Protein AF-F0T809-F1 (afdb_monomer_lite)

Organism: Methanobacterium lacus (strain AL-21) (NCBI:txid877455)

pLDDT: mean 75.41, std 17.35, range [42.75, 95.69]

Foldseek 3Di:
DDDPVVVVVVVVCVVAVQPVFKWWAFPPPRDIDTDDVPDDPVVDDLADPVRTGIDIDRDDPPPPPPPPDDDDDDDDDPPPPVVPVVVVVVVVVVVVVVVVVVVVVVVVVVVD

Radius of gyration: 27.15 Å; chains: 1; bounding box: 62×48×62 Å

Secondary structure (DSSP, 8-state):
---HHHHHHHHHHHHTT--SS-EEEETTT--EEEPPTT--GGGS-SB-TTSPBEEEES----------S-------S-TTTTHHHHHHHHHHHHHHHHHHHHHHHHHHHHT-

Structure (mmCIF, N/CA/C/O backbone):
data_AF-F0T809-F1
#
_entry.id   AF-F0T809-F1
#
loop_
_atom_site.group_PDB
_atom_site.id
_atom_site.type_symbol
_atom_site.label_atom_id
_atom_site.label_alt_id
_atom_site.label_comp_id
_atom_site.label_asym_id
_atom_site.label_entity_id
_atom_site.label_seq_id
_atom_site.pdbx_PDB_ins_code
_atom_site.Cartn_x
_atom_site.Cartn_y
_atom_site.Cartn_z
_atom_site.occupancy
_atom_site.B_iso_or_equiv
_atom_site.auth_seq_id
_atom_site.auth_comp_id
_atom_site.auth_asym_id
_atom_site.auth_atom_id
_atom_site.pdbx_PDB_model_num
ATOM 1 N N . MET A 1 1 ? -10.774 -22.313 28.318 1.00 54.41 1 MET A N 1
ATOM 2 C CA . MET A 1 1 ? -10.255 -22.906 27.066 1.00 54.41 1 MET A CA 1
ATOM 3 C C . MET A 1 1 ? -10.609 -21.940 25.952 1.00 54.41 1 MET A C 1
ATOM 5 O O . MET A 1 1 ? -11.786 -21.648 25.818 1.00 54.41 1 MET A O 1
ATOM 9 N N . VAL A 1 2 ? -9.621 -21.383 25.249 1.00 65.19 2 VAL A N 1
ATOM 10 C CA . VAL A 1 2 ? -9.854 -20.453 24.126 1.00 65.19 2 VAL A CA 1
ATOM 11 C C . VAL A 1 2 ? -10.150 -21.274 22.869 1.00 65.19 2 VAL A C 1
ATOM 13 O O . VAL A 1 2 ? -9.503 -22.302 22.648 1.00 65.19 2 VAL A O 1
ATOM 16 N N . SER A 1 3 ? -11.144 -20.868 22.079 1.00 75.94 3 SER A N 1
ATOM 17 C CA . SER A 1 3 ? -11.569 -21.602 20.882 1.00 75.94 3 SER A CA 1
ATOM 18 C C . SER A 1 3 ? -10.635 -21.341 19.700 1.00 75.94 3 SER A C 1
ATOM 20 O O . SER A 1 3 ? -10.176 -20.223 19.476 1.00 75.94 3 SER A O 1
ATOM 22 N N . ASN A 1 4 ? -10.415 -22.357 18.863 1.00 73.56 4 ASN A N 1
ATOM 23 C CA . ASN A 1 4 ? -9.619 -22.228 17.636 1.00 73.56 4 ASN A CA 1
ATOM 24 C C . ASN A 1 4 ? -10.155 -21.153 16.670 1.00 73.56 4 ASN A C 1
ATOM 26 O O . ASN A 1 4 ? -9.397 -20.639 15.849 1.00 73.56 4 ASN A O 1
ATOM 30 N N . ASN A 1 5 ? -11.437 -20.792 16.767 1.00 75.31 5 ASN A N 1
ATOM 31 C CA . ASN A 1 5 ? -12.023 -19.720 15.960 1.00 75.31 5 ASN A CA 1
ATOM 32 C C . ASN A 1 5 ? -11.646 -18.320 16.478 1.00 75.31 5 ASN A C 1
ATOM 34 O O . ASN A 1 5 ? -11.390 -17.434 15.668 1.00 75.31 5 ASN A O 1
ATOM 38 N N . GLU A 1 6 ? -11.512 -18.145 17.795 1.00 74.06 6 GLU A N 1
ATOM 39 C CA . GLU A 1 6 ? -11.048 -16.892 18.416 1.00 74.06 6 GLU A CA 1
ATOM 40 C C . GLU A 1 6 ? -9.560 -16.669 18.117 1.00 74.06 6 GLU A C 1
ATOM 42 O O . GLU A 1 6 ? -9.137 -15.569 17.769 1.00 74.06 6 GLU A O 1
ATOM 47 N N . ILE A 1 7 ? -8.767 -17.745 18.136 1.00 77.44 7 ILE A N 1
ATOM 48 C CA . ILE A 1 7 ? -7.343 -17.698 17.780 1.00 77.44 7 ILE A CA 1
ATOM 49 C C . ILE A 1 7 ? -7.165 -17.279 16.314 1.00 77.44 7 ILE A C 1
ATOM 51 O O . ILE A 1 7 ? -6.294 -16.468 16.009 1.00 77.44 7 ILE A O 1
ATOM 55 N N . LYS A 1 8 ? -8.004 -17.774 15.394 1.00 73.88 8 LYS A N 1
ATOM 56 C CA . LYS A 1 8 ? -7.956 -17.364 13.979 1.00 73.88 8 LYS A CA 1
ATOM 57 C C . LYS A 1 8 ? -8.242 -15.876 13.790 1.00 73.88 8 LY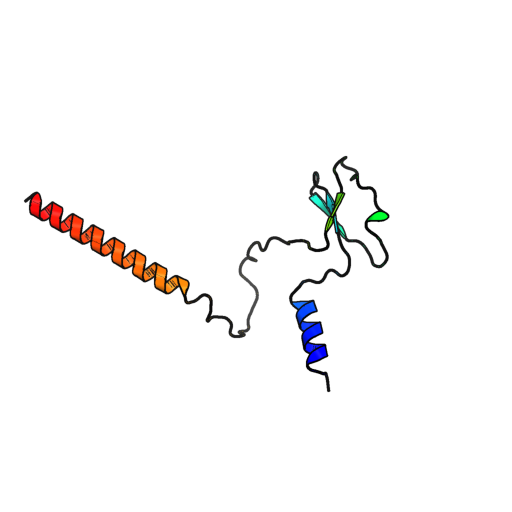S A C 1
ATOM 59 O O . LYS A 1 8 ? -7.565 -15.253 12.978 1.00 73.88 8 LYS A O 1
ATOM 64 N N . GLN A 1 9 ? -9.193 -15.326 14.541 1.00 68.06 9 GLN A N 1
ATOM 65 C CA . GLN A 1 9 ? -9.526 -13.902 14.491 1.00 68.06 9 GLN A CA 1
ATOM 66 C C . GLN A 1 9 ? -8.374 -13.037 15.021 1.00 68.06 9 GLN A C 1
ATOM 68 O O . GLN A 1 9 ? -7.920 -12.134 14.322 1.00 68.06 9 GLN A O 1
ATOM 73 N N . ILE A 1 10 ? -7.793 -13.392 16.170 1.00 68.31 10 ILE A N 1
ATOM 74 C CA . ILE A 1 10 ? -6.628 -12.689 16.740 1.00 68.31 10 ILE A CA 1
ATOM 75 C C . ILE A 1 10 ? -5.416 -12.746 15.788 1.00 68.31 10 ILE A C 1
ATOM 77 O O . ILE A 1 10 ? -4.643 -11.796 15.672 1.00 68.31 10 ILE A O 1
ATOM 81 N N . LEU A 1 11 ? -5.237 -13.861 15.073 1.00 68.12 11 LEU A N 1
ATOM 82 C CA . LEU A 1 11 ? -4.149 -14.025 14.107 1.00 68.12 11 LEU A CA 1
ATOM 83 C C . LEU A 1 11 ? -4.387 -13.287 12.782 1.00 68.12 11 LEU A C 1
ATOM 85 O O . LEU A 1 11 ? -3.406 -12.935 12.129 1.00 68.12 11 LEU A O 1
ATOM 89 N N . SER A 1 12 ? -5.634 -13.050 12.360 1.00 63.59 12 SER A N 1
ATOM 90 C CA . SER A 1 12 ? -5.910 -12.123 11.249 1.00 63.59 12 SER A CA 1
ATOM 91 C C . SER A 1 12 ? -5.650 -10.672 11.651 1.00 63.59 12 SER A C 1
ATOM 93 O O . SER A 1 12 ? -5.098 -9.925 10.850 1.00 63.59 12 SER A O 1
ATOM 95 N N . GLU A 1 13 ? -5.944 -10.316 12.905 1.00 58.47 13 GLU A N 1
ATOM 96 C CA . GLU A 1 13 ? -5.721 -8.974 13.457 1.00 58.47 13 GLU A CA 1
ATOM 97 C C . GLU A 1 13 ? -4.246 -8.619 13.670 1.00 58.47 13 GLU A C 1
ATOM 99 O O . GLU A 1 13 ? -3.907 -7.445 13.655 1.00 58.47 13 GLU A O 1
ATOM 104 N N . ARG A 1 14 ? -3.357 -9.604 13.870 1.00 60.09 14 ARG A N 1
ATOM 105 C CA . ARG A 1 14 ? -1.902 -9.362 13.977 1.00 60.09 14 ARG A CA 1
ATOM 106 C C . ARG A 1 14 ? -1.161 -9.389 12.644 1.00 60.09 14 ARG A C 1
ATOM 108 O O . ARG A 1 14 ? -0.048 -8.885 12.566 1.00 60.09 14 ARG A O 1
ATOM 115 N N . ARG A 1 15 ? -1.712 -10.059 11.627 1.00 61.75 15 ARG A N 1
ATOM 116 C CA . ARG A 1 15 ? -1.042 -10.241 10.324 1.00 61.75 15 ARG A CA 1
ATOM 117 C C . ARG A 1 15 ? -1.294 -9.078 9.371 1.00 61.75 15 ARG A C 1
ATOM 119 O O . ARG A 1 15 ? -0.540 -8.874 8.432 1.00 61.75 15 ARG A O 1
ATOM 126 N N . GLN A 1 16 ? -2.367 -8.350 9.614 1.00 57.94 16 GLN A N 1
ATOM 127 C CA . GLN A 1 16 ? -2.603 -7.031 9.064 1.00 57.94 16 GLN A CA 1
ATOM 128 C C . GLN A 1 16 ? -2.352 -6.107 10.245 1.00 57.94 16 GLN A C 1
ATOM 130 O O . GLN A 1 16 ? -2.964 -6.328 11.278 1.00 57.94 16 GLN A O 1
ATOM 135 N N . GLY A 1 17 ? -1.452 -5.134 10.171 1.00 51.38 17 GLY A N 1
ATOM 136 C CA . GLY A 1 17 ? -1.451 -4.054 11.157 1.00 51.38 17 GLY A CA 1
ATOM 137 C C . GLY A 1 17 ? -2.788 -3.326 11.044 1.00 51.38 17 GLY A C 1
ATOM 138 O O . GLY A 1 17 ? -2.911 -2.401 10.249 1.00 51.38 17 GLY A O 1
ATOM 139 N N . ILE A 1 18 ? -3.823 -3.825 11.729 1.00 50.25 18 ILE A N 1
ATOM 140 C CA . ILE A 1 18 ? -5.181 -3.299 11.642 1.00 50.25 18 ILE A CA 1
ATOM 141 C C . ILE A 1 18 ? -5.193 -1.999 12.430 1.00 50.25 18 ILE A C 1
ATOM 143 O O . ILE A 1 18 ? -5.513 -1.969 13.619 1.00 50.25 18 ILE A O 1
ATOM 147 N N . PHE A 1 19 ? -4.866 -0.916 11.741 1.00 55.28 19 PHE A N 1
ATOM 148 C CA . PHE A 1 19 ? -5.360 0.389 12.119 1.00 55.28 19 PHE A CA 1
ATOM 149 C C . PHE A 1 19 ? -6.877 0.335 11.992 1.00 55.28 19 PHE A C 1
ATOM 151 O O . PHE A 1 19 ? -7.440 0.187 10.906 1.00 55.28 19 PHE A O 1
ATOM 158 N N . ARG A 1 20 ? -7.551 0.317 13.146 1.00 61.06 20 ARG A N 1
ATOM 159 C CA . ARG A 1 20 ? -9.018 0.294 13.195 1.00 61.06 20 ARG A CA 1
ATOM 160 C C . ARG A 1 20 ? -9.619 1.593 12.664 1.00 61.06 20 ARG A C 1
ATOM 162 O O . ARG A 1 20 ? -10.771 1.588 12.235 1.00 61.06 20 ARG A O 1
ATOM 169 N N . ASN A 1 21 ? -8.809 2.645 12.614 1.00 70.81 21 ASN A N 1
ATOM 170 C CA . ASN A 1 21 ? -9.179 3.954 12.124 1.00 70.81 21 ASN A CA 1
ATOM 171 C C . ASN A 1 21 ? -8.395 4.237 10.841 1.00 70.81 21 ASN A C 1
ATOM 173 O O . ASN A 1 21 ? -7.241 3.839 10.710 1.00 70.81 21 ASN A O 1
ATOM 177 N N . GLY A 1 22 ? -9.056 4.835 9.851 1.00 83.00 22 GLY A N 1
ATOM 178 C CA . GLY A 1 22 ? -8.391 5.165 8.592 1.00 83.00 22 GLY A CA 1
ATOM 179 C C . GLY A 1 22 ? -7.563 6.443 8.695 1.00 83.00 22 GLY A C 1
ATOM 180 O O . GLY A 1 22 ? -7.510 7.092 9.735 1.00 83.00 22 GLY A O 1
ATOM 181 N N . TYR A 1 23 ? -6.949 6.816 7.584 1.00 89.31 23 TYR A N 1
ATOM 182 C CA . TYR A 1 23 ? -6.025 7.934 7.474 1.00 89.31 23 TYR A CA 1
ATOM 183 C C . TYR A 1 23 ? -6.448 8.882 6.376 1.00 89.31 23 TYR A C 1
ATOM 185 O O . TYR A 1 23 ? -7.028 8.449 5.382 1.00 89.31 23 TYR A O 1
ATOM 193 N N . LEU A 1 24 ? -6.080 10.147 6.526 1.00 90.94 24 LEU A N 1
ATOM 194 C CA . LEU A 1 24 ? -6.120 11.148 5.472 1.00 90.94 24 LEU A CA 1
ATOM 195 C C . LEU A 1 24 ? -4.684 11.461 5.062 1.00 90.94 24 LEU A C 1
ATOM 197 O O . LEU A 1 24 ? -3.859 11.816 5.903 1.00 90.94 24 LEU A O 1
ATOM 201 N N . VAL A 1 25 ? -4.381 11.299 3.779 1.00 91.94 25 VAL A N 1
ATOM 202 C CA . VAL A 1 25 ? -3.045 11.511 3.220 1.00 91.94 25 VAL A CA 1
ATOM 203 C C . VAL A 1 25 ? -3.117 12.628 2.196 1.00 91.94 25 VAL A C 1
ATOM 205 O O . VAL A 1 25 ? -3.941 12.575 1.284 1.00 91.94 25 VAL A O 1
ATOM 208 N N . CYS A 1 26 ? -2.264 13.639 2.339 1.00 93.75 26 CYS A N 1
ATOM 209 C CA . CYS A 1 26 ? -2.170 14.712 1.358 1.00 93.75 26 CYS A CA 1
ATOM 210 C C . CYS A 1 26 ? -1.314 14.284 0.164 1.00 93.75 26 CYS A C 1
ATOM 212 O O . CYS A 1 26 ? -0.183 13.835 0.340 1.00 93.75 26 CYS A O 1
ATOM 214 N N . ASP A 1 27 ? -1.812 14.497 -1.050 1.00 92.19 27 ASP A N 1
ATOM 215 C CA . ASP A 1 27 ? -1.076 14.230 -2.292 1.00 92.19 27 ASP A CA 1
ATOM 216 C C . ASP A 1 27 ? 0.157 15.131 -2.503 1.00 92.19 27 ASP A C 1
ATOM 218 O O . ASP A 1 27 ? 1.089 14.767 -3.221 1.00 92.19 27 ASP A O 1
ATOM 222 N N . THR A 1 28 ? 0.172 16.299 -1.863 1.00 92.88 28 THR A N 1
ATOM 223 C CA . THR A 1 28 ? 1.134 17.372 -2.127 1.00 92.88 28 THR A CA 1
ATOM 224 C C . THR A 1 28 ? 2.225 17.419 -1.063 1.00 92.88 28 THR A C 1
ATOM 226 O O . THR A 1 28 ? 3.409 17.337 -1.387 1.00 92.88 28 THR A O 1
ATOM 229 N N . CYS A 1 29 ? 1.852 17.534 0.217 1.00 93.56 29 CYS A N 1
ATOM 230 C CA . CYS A 1 29 ? 2.818 17.588 1.321 1.00 93.56 29 CYS A CA 1
ATOM 231 C C . CYS A 1 29 ? 3.139 16.212 1.916 1.00 93.56 29 CYS A C 1
ATOM 233 O O . CYS A 1 29 ? 4.020 16.123 2.767 1.00 93.56 29 CYS A O 1
ATOM 235 N N . GLN A 1 30 ? 2.421 15.160 1.494 1.00 87.88 30 GLN A N 1
ATOM 236 C CA . GLN A 1 30 ? 2.536 13.798 2.033 1.00 87.88 30 GLN A CA 1
ATOM 237 C C . GLN A 1 30 ? 2.271 13.717 3.546 1.00 87.88 30 GLN A C 1
ATOM 239 O O . GLN A 1 30 ? 2.624 12.741 4.202 1.00 87.88 30 GLN A O 1
ATOM 244 N N . GLY A 1 31 ? 1.621 14.740 4.109 1.00 87.88 31 GLY A N 1
ATOM 245 C CA . GLY A 1 31 ? 1.160 14.743 5.488 1.00 87.88 31 GLY A CA 1
ATOM 246 C C . GLY A 1 31 ? 0.107 13.660 5.698 1.00 87.88 31 GLY A C 1
ATOM 247 O O . GLY A 1 31 ? -0.814 13.522 4.892 1.00 87.88 31 GLY A O 1
ATOM 248 N N . VAL A 1 32 ? 0.257 12.905 6.784 1.00 89.25 32 VAL A N 1
ATOM 249 C CA . VAL A 1 32 ? -0.643 11.818 7.172 1.00 89.25 32 VAL A CA 1
ATOM 250 C C . VAL A 1 32 ? -1.338 12.205 8.469 1.00 89.25 32 VAL A C 1
ATOM 252 O O . VAL A 1 32 ? -0.681 12.501 9.467 1.00 89.25 32 VAL A O 1
ATOM 255 N N . TYR A 1 33 ? -2.664 12.179 8.458 1.00 88.19 33 TYR A N 1
ATOM 256 C CA . TYR A 1 33 ? -3.491 12.346 9.644 1.00 88.19 33 TYR A CA 1
ATOM 257 C C . TYR A 1 33 ? -4.211 11.034 9.953 1.00 88.19 33 TYR A C 1
ATOM 259 O O . TYR A 1 33 ? -4.919 10.498 9.103 1.00 88.19 33 TYR A O 1
ATOM 267 N N . GLU A 1 34 ? -4.024 10.509 11.161 1.00 88.62 34 GLU A N 1
ATOM 268 C CA . GLU A 1 34 ? -4.737 9.329 11.654 1.00 88.62 34 GLU A CA 1
ATOM 269 C C . GLU A 1 34 ? -6.059 9.752 12.295 1.00 88.62 34 GLU A C 1
ATOM 271 O O . GLU A 1 34 ? -6.070 10.578 13.210 1.00 88.62 34 GLU A O 1
ATOM 276 N N . LEU A 1 35 ? -7.167 9.175 11.824 1.00 87.50 35 LEU A N 1
ATOM 277 C CA . LEU A 1 35 ? -8.480 9.416 12.412 1.00 87.50 35 LEU A CA 1
ATOM 278 C C . LEU A 1 35 ? -8.544 8.795 13.810 1.00 87.50 35 LEU A C 1
ATOM 280 O O . LEU A 1 35 ? -8.098 7.668 14.039 1.00 87.50 35 LEU A O 1
ATOM 284 N N . LYS A 1 36 ? -9.139 9.506 14.759 1.00 87.06 36 LYS A N 1
ATOM 285 C CA . LYS A 1 36 ? -9.400 8.980 16.101 1.00 87.06 36 LYS A CA 1
ATOM 286 C C . LYS A 1 36 ? -10.710 8.200 16.137 1.00 87.06 36 LYS A C 1
ATOM 288 O O . LYS A 1 36 ? -11.540 8.269 15.231 1.00 87.06 36 LYS A O 1
ATOM 293 N N . ASP A 1 37 ? -10.913 7.470 17.230 1.00 81.81 37 ASP A N 1
ATOM 294 C CA . ASP A 1 37 ? -12.142 6.714 17.454 1.00 81.81 37 ASP A CA 1
ATOM 295 C C . ASP A 1 37 ? -13.365 7.641 17.402 1.00 81.81 37 ASP A C 1
ATOM 297 O O . ASP A 1 37 ? -13.528 8.538 18.230 1.00 81.81 37 ASP A O 1
ATOM 301 N N . GLY A 1 38 ? -14.244 7.393 16.431 1.00 82.00 38 GLY A N 1
ATOM 302 C CA . GLY A 1 38 ? -15.471 8.162 16.230 1.00 82.00 38 GLY A CA 1
ATOM 303 C C . GLY A 1 38 ? -15.354 9.336 15.256 1.00 82.00 38 GLY A C 1
ATOM 304 O O . GLY A 1 38 ? -16.387 9.915 14.928 1.00 82.00 38 GLY A O 1
ATOM 305 N N . GLU A 1 39 ? -14.159 9.648 14.751 1.00 83.31 39 GLU A N 1
ATOM 306 C CA . GLU A 1 39 ? -13.962 10.628 13.678 1.00 83.31 39 GLU A CA 1
ATOM 307 C C . GLU A 1 39 ? -14.222 9.976 12.313 1.00 83.31 39 GLU A C 1
ATOM 309 O O . GLU A 1 39 ? -13.727 8.878 12.024 1.00 83.31 39 GLU A O 1
ATOM 314 N N . LYS A 1 40 ? -15.017 10.629 11.457 1.00 85.69 40 LYS A N 1
ATOM 315 C CA . LYS A 1 40 ? -15.262 10.156 10.089 1.00 85.69 40 LYS A CA 1
ATOM 316 C C . LYS A 1 40 ? -14.411 10.950 9.105 1.00 85.69 40 LYS A C 1
ATOM 318 O O . LYS A 1 40 ? -14.236 12.145 9.309 1.00 85.69 40 LYS A O 1
ATOM 323 N N . PRO A 1 41 ? -13.939 10.334 8.006 1.00 86.12 41 PRO A N 1
ATOM 324 C CA . PRO A 1 41 ? -13.218 11.071 6.968 1.00 86.12 41 PRO A CA 1
ATOM 325 C C . PRO A 1 41 ? -14.051 12.222 6.386 1.00 86.12 41 PRO A C 1
ATOM 327 O O . PRO A 1 41 ? -13.496 13.264 6.071 1.00 86.12 41 PRO A O 1
ATOM 330 N N . ASP A 1 42 ? -15.375 12.058 6.332 1.00 87.12 42 ASP A N 1
ATOM 331 C CA . ASP A 1 42 ? -16.316 13.064 5.825 1.00 87.12 42 ASP A CA 1
ATOM 332 C C . ASP A 1 42 ? -16.404 14.328 6.705 1.00 87.12 42 ASP A C 1
ATOM 334 O O . ASP A 1 42 ? -16.923 15.347 6.257 1.00 87.12 42 ASP A O 1
ATOM 338 N N . ASP A 1 43 ? -15.927 14.275 7.957 1.00 87.75 43 ASP A N 1
ATOM 339 C CA . ASP A 1 43 ? -15.912 15.433 8.863 1.00 87.75 43 ASP A CA 1
ATOM 340 C C . ASP A 1 43 ? -14.725 16.381 8.579 1.00 87.75 43 ASP A C 1
ATOM 342 O O . ASP A 1 43 ? -14.645 17.468 9.157 1.00 87.75 43 ASP A O 1
ATOM 346 N N . PHE A 1 44 ? -13.802 15.990 7.694 1.00 88.06 44 PHE A N 1
ATOM 347 C CA . PHE A 1 44 ? -12.603 16.752 7.346 1.00 88.06 44 PHE A CA 1
ATOM 348 C C . PHE A 1 44 ? -12.732 17.400 5.965 1.00 88.06 44 PHE A C 1
ATOM 350 O O . PHE A 1 44 ? -13.427 16.909 5.079 1.00 88.06 44 PHE A O 1
ATOM 357 N N . SER A 1 45 ? -12.029 18.519 5.777 1.00 88.62 45 SER A N 1
ATOM 358 C CA . SER A 1 45 ? -11.885 19.136 4.458 1.00 88.62 45 SER A CA 1
ATOM 359 C C . SER A 1 45 ? -11.112 18.204 3.524 1.00 88.62 45 SER A C 1
ATOM 361 O O . SER A 1 45 ? -10.105 17.620 3.918 1.00 88.62 45 SER A O 1
ATOM 363 N N . GLU A 1 46 ? -11.535 18.130 2.265 1.00 90.00 46 GLU A N 1
ATOM 364 C CA . GLU A 1 46 ? -10.777 17.474 1.193 1.00 90.00 46 GLU A CA 1
ATOM 365 C C . GLU A 1 46 ? -9.516 18.263 0.794 1.00 90.00 46 GLU A C 1
ATOM 367 O O . GLU A 1 46 ? -8.710 17.785 0.000 1.00 90.00 46 GLU A O 1
ATOM 372 N N . GLU A 1 47 ? -9.337 19.474 1.324 1.00 93.88 47 GLU A N 1
ATOM 373 C CA . GLU A 1 47 ? -8.189 20.344 1.077 1.00 93.88 47 GLU A CA 1
ATOM 374 C C . GLU A 1 47 ? -7.301 20.434 2.328 1.00 93.88 47 GLU A C 1
ATOM 376 O O . GLU A 1 47 ? -7.761 20.764 3.424 1.00 93.88 47 GLU A O 1
ATOM 381 N N . CYS A 1 48 ? -6.015 20.133 2.158 1.00 93.69 48 CYS A N 1
ATOM 382 C CA . CYS A 1 48 ? -4.969 20.288 3.160 1.00 93.69 48 CYS A CA 1
ATOM 383 C C . CYS A 1 48 ? -4.602 21.770 3.328 1.00 93.69 48 CYS A C 1
ATOM 385 O O . CYS A 1 48 ? -4.693 22.549 2.385 1.00 93.69 48 CYS A O 1
ATOM 387 N N . GLU A 1 49 ? -4.067 22.159 4.487 1.00 91.94 49 GLU A N 1
ATOM 388 C CA . GLU A 1 49 ? -3.604 23.534 4.750 1.00 91.94 49 GLU A CA 1
ATOM 389 C C . GLU A 1 49 ? -2.509 24.015 3.777 1.00 91.94 49 GLU A C 1
ATOM 391 O O . GLU A 1 49 ? -2.296 25.215 3.619 1.00 91.94 49 GLU A O 1
ATOM 396 N N . CYS A 1 50 ? -1.825 23.091 3.093 1.00 92.81 50 CYS A N 1
ATOM 397 C CA . CYS A 1 50 ? -0.868 23.418 2.037 1.00 92.81 50 CYS A CA 1
ATOM 398 C C . CYS A 1 50 ? -1.511 23.689 0.660 1.00 92.81 50 CYS A C 1
ATOM 400 O O . CYS A 1 50 ? -0.778 23.976 -0.285 1.00 92.81 50 CYS A O 1
ATOM 402 N N . GLY A 1 51 ? -2.837 23.556 0.525 1.00 93.44 51 GLY A N 1
ATOM 403 C CA . GLY A 1 51 ? -3.582 23.643 -0.740 1.00 93.44 51 GLY A CA 1
ATOM 404 C C . GLY A 1 51 ? -3.594 22.353 -1.574 1.00 93.44 51 GLY A C 1
ATOM 405 O O . GLY A 1 51 ? -3.920 22.394 -2.756 1.00 93.44 51 GLY A O 1
ATOM 406 N N . GLY A 1 52 ? -3.179 21.220 -0.994 1.00 93.44 52 GLY A N 1
ATOM 407 C CA . GLY A 1 52 ? -3.212 19.896 -1.639 1.00 93.44 52 GLY A CA 1
ATOM 408 C C . GLY A 1 52 ? -4.492 19.119 -1.325 1.00 93.44 52 GLY A C 1
ATOM 409 O O . GLY A 1 52 ? -5.220 19.491 -0.408 1.00 93.44 52 GLY A O 1
ATOM 410 N N . HIS A 1 53 ? -4.758 18.015 -2.022 1.00 95.62 53 HIS A N 1
ATOM 411 C CA . HIS A 1 53 ? -5.950 17.194 -1.783 1.00 95.62 53 HIS A CA 1
ATOM 412 C C . HIS A 1 53 ? -5.686 16.101 -0.735 1.00 95.62 53 HIS A C 1
ATOM 414 O O . HIS A 1 53 ? -4.671 15.402 -0.791 1.00 95.62 53 HIS A O 1
ATOM 420 N N . LEU A 1 54 ? -6.598 15.949 0.227 1.00 93.69 54 LEU A N 1
ATOM 421 C CA . LEU A 1 54 ? -6.574 14.910 1.256 1.00 93.69 54 LEU A CA 1
ATOM 422 C C . LEU A 1 54 ? -7.381 13.694 0.801 1.00 93.69 54 LEU A C 1
ATOM 424 O O . LEU A 1 54 ? -8.587 13.769 0.591 1.00 93.69 54 LEU A O 1
ATOM 428 N N . SER A 1 55 ? -6.711 12.549 0.692 1.00 91.50 55 SER A N 1
ATOM 429 C CA . SER A 1 55 ? -7.312 11.274 0.300 1.00 91.50 55 SER A CA 1
ATOM 430 C C . SER A 1 55 ? -7.415 10.315 1.481 1.00 91.50 55 SER A C 1
ATOM 432 O O . SER A 1 55 ? -6.448 10.107 2.213 1.00 91.50 55 SER A O 1
ATOM 434 N N . TYR A 1 56 ? -8.578 9.683 1.640 1.00 91.19 56 TYR A N 1
ATOM 435 C CA . TYR A 1 56 ? -8.795 8.675 2.674 1.00 91.19 56 TYR A CA 1
ATOM 436 C C . TYR A 1 56 ? -8.225 7.303 2.288 1.00 91.19 56 TYR A C 1
ATOM 438 O O . TYR A 1 56 ? -8.535 6.771 1.221 1.00 91.19 56 TYR A O 1
ATOM 446 N N . THR A 1 57 ? -7.471 6.676 3.193 1.00 85.62 57 THR A N 1
ATOM 447 C CA . THR A 1 57 ? -7.019 5.282 3.067 1.00 85.62 57 THR A CA 1
ATOM 448 C C . THR A 1 57 ? -7.182 4.514 4.377 1.00 85.62 57 THR A C 1
ATOM 450 O O . THR A 1 57 ? -6.994 5.052 5.461 1.00 85.62 57 THR A O 1
ATOM 453 N N . ARG A 1 58 ? -7.518 3.222 4.303 1.00 79.94 58 ARG A N 1
ATOM 454 C CA . ARG A 1 58 ? -7.531 2.316 5.475 1.00 79.94 58 ARG A CA 1
ATOM 455 C C . ARG A 1 58 ? -6.222 1.569 5.674 1.00 79.94 58 ARG A C 1
ATOM 457 O O . ARG A 1 58 ? -6.069 0.840 6.648 1.00 79.94 58 ARG A O 1
ATOM 464 N N . THR A 1 59 ? -5.305 1.698 4.729 1.00 71.94 59 THR A N 1
ATOM 465 C CA . THR A 1 59 ? -4.049 0.965 4.729 1.00 71.94 59 THR A CA 1
ATOM 466 C C . THR A 1 59 ? -2.965 1.959 4.377 1.00 71.94 59 THR A C 1
ATOM 468 O O . THR A 1 59 ? -2.924 2.470 3.259 1.00 71.94 59 THR A O 1
ATOM 471 N N . LEU A 1 60 ? -2.106 2.257 5.347 1.00 65.94 60 LEU A N 1
ATOM 472 C CA . LEU A 1 60 ? -0.795 2.781 5.020 1.00 65.94 60 LEU A CA 1
ATOM 473 C C . LEU A 1 60 ? 0.008 1.574 4.565 1.00 65.94 60 LEU A C 1
ATOM 475 O O . LEU A 1 60 ? 0.346 0.703 5.369 1.00 65.94 60 LEU A O 1
ATOM 479 N N . GLU A 1 61 ? 0.261 1.492 3.264 1.00 60.59 61 GLU A N 1
ATOM 480 C CA . GLU A 1 61 ? 1.384 0.708 2.774 1.00 60.59 61 GLU A CA 1
ATOM 481 C C . GLU A 1 61 ? 2.634 1.426 3.285 1.00 60.59 61 GLU A C 1
ATOM 483 O O . GLU A 1 61 ? 3.224 2.258 2.602 1.00 60.59 61 GLU A O 1
ATOM 488 N N . LEU A 1 62 ? 2.981 1.174 4.553 1.00 55.50 62 LEU A N 1
ATOM 489 C CA . LEU A 1 62 ? 4.332 1.395 5.033 1.00 55.50 62 LEU A CA 1
ATOM 490 C C . LEU A 1 62 ? 5.179 0.584 4.069 1.00 55.50 62 LEU A C 1
ATOM 492 O O . LEU A 1 62 ? 5.086 -0.645 4.069 1.00 55.50 62 LEU A O 1
ATOM 496 N N . GLY A 1 63 ? 5.890 1.271 3.174 1.00 47.16 63 GLY A N 1
ATOM 497 C CA . GLY A 1 63 ? 6.857 0.613 2.321 1.00 47.16 63 GLY A CA 1
ATOM 498 C C . GLY A 1 63 ? 7.691 -0.274 3.230 1.00 47.16 63 GLY A C 1
ATOM 499 O O . GLY A 1 63 ? 8.251 0.208 4.214 1.00 47.16 63 GLY A O 1
ATOM 500 N N . GLU A 1 64 ? 7.691 -1.576 2.958 1.00 52.50 64 GLU A N 1
ATOM 501 C CA . GLU A 1 64 ? 8.700 -2.481 3.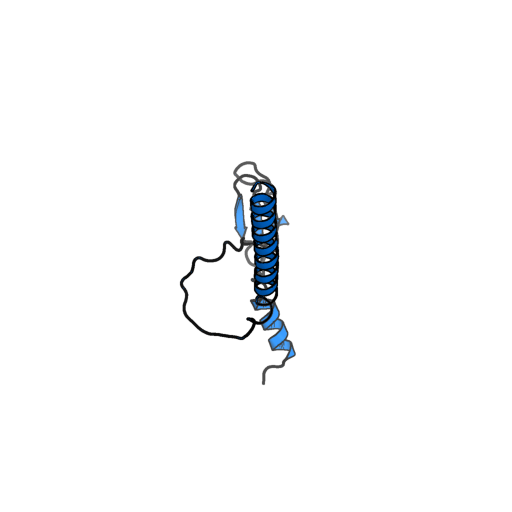488 1.00 52.50 64 GLU A CA 1
ATOM 502 C C . GLU A 1 64 ? 10.032 -2.037 2.863 1.00 52.50 64 GLU A C 1
ATOM 504 O O . GLU A 1 64 ? 10.543 -2.658 1.935 1.00 52.50 64 GLU A O 1
ATOM 509 N N . GLU A 1 65 ? 10.573 -0.900 3.306 1.00 47.50 65 GLU A N 1
ATOM 510 C CA . GLU A 1 65 ? 12.014 -0.744 3.330 1.00 47.50 65 GLU A CA 1
ATOM 511 C C . GLU A 1 65 ? 12.474 -1.802 4.323 1.00 47.50 65 GLU A C 1
ATOM 513 O O . GLU A 1 65 ? 12.137 -1.732 5.507 1.00 47.50 65 GLU A O 1
ATOM 518 N N . ASP A 1 66 ? 13.095 -2.853 3.775 1.00 46.72 66 ASP A N 1
ATOM 519 C CA . ASP A 1 66 ? 13.733 -3.936 4.515 1.00 46.72 66 ASP A CA 1
ATOM 520 C C . ASP A 1 66 ? 14.361 -3.339 5.785 1.00 46.72 66 ASP A C 1
ATOM 522 O O . ASP A 1 66 ? 15.307 -2.560 5.659 1.00 46.72 66 ASP A O 1
ATOM 526 N N . PRO A 1 67 ? 13.826 -3.626 6.990 1.00 46.56 67 PRO A N 1
ATOM 527 C CA . PRO A 1 67 ? 14.372 -3.058 8.206 1.00 46.56 67 PRO A CA 1
ATOM 528 C C . PRO A 1 67 ? 15.813 -3.522 8.315 1.00 46.56 67 PRO A C 1
ATOM 530 O O . PRO A 1 67 ? 16.071 -4.730 8.369 1.00 46.56 67 PRO A O 1
ATOM 533 N N . ASP A 1 68 ? 16.718 -2.548 8.298 1.00 51.78 68 ASP A N 1
ATOM 534 C CA . ASP A 1 68 ? 18.141 -2.744 8.489 1.00 51.78 68 ASP A CA 1
ATOM 535 C C . ASP A 1 68 ? 18.372 -3.739 9.633 1.00 51.78 68 ASP A C 1
ATOM 537 O O . ASP A 1 68 ? 17.746 -3.669 10.697 1.00 51.78 68 ASP A O 1
ATOM 541 N N . GLU A 1 69 ? 19.233 -4.715 9.353 1.00 51.50 69 GLU A N 1
ATOM 542 C CA . GLU A 1 69 ? 19.651 -5.768 10.267 1.00 51.50 69 GLU A CA 1
ATOM 543 C C . GLU A 1 69 ? 19.989 -5.174 11.641 1.00 51.50 69 GLU A C 1
ATOM 545 O O . GLU A 1 69 ? 20.893 -4.354 11.727 1.00 51.50 69 GLU A O 1
ATOM 550 N N . ASP A 1 70 ? 19.234 -5.552 12.684 1.00 46.19 70 ASP A N 1
ATOM 551 C CA . ASP A 1 70 ? 19.725 -5.881 14.036 1.00 46.19 70 ASP A CA 1
ATOM 552 C C . ASP A 1 70 ? 18.563 -5.992 15.059 1.00 46.19 70 ASP A C 1
ATOM 554 O O . ASP A 1 70 ? 18.328 -5.091 15.864 1.00 46.19 70 ASP A O 1
ATOM 558 N N . PHE A 1 71 ? 17.834 -7.123 15.103 1.00 43.72 71 PHE A N 1
ATOM 559 C CA . PHE A 1 71 ? 17.032 -7.479 16.296 1.00 43.72 71 PHE A CA 1
ATOM 560 C C . PHE A 1 71 ? 16.803 -8.998 16.497 1.00 43.72 71 PHE A C 1
ATOM 562 O O . PHE A 1 71 ? 15.879 -9.604 15.962 1.00 43.72 71 PHE A O 1
ATOM 569 N N . PHE A 1 72 ? 17.701 -9.585 17.293 1.00 43.97 72 PHE A N 1
ATOM 570 C CA . PHE A 1 72 ? 17.632 -10.762 18.185 1.00 43.97 72 PHE A CA 1
ATOM 571 C C . PHE A 1 72 ? 16.457 -11.789 18.104 1.00 43.97 72 PHE A C 1
ATOM 573 O O . PHE A 1 72 ? 15.353 -11.559 18.591 1.00 43.97 72 PHE A O 1
ATOM 580 N N . ASP A 1 73 ? 16.804 -12.981 17.587 1.00 49.72 73 ASP A N 1
ATOM 581 C CA . ASP A 1 73 ? 16.382 -14.379 17.860 1.00 49.72 73 ASP A CA 1
ATOM 582 C C . ASP A 1 73 ? 14.937 -14.771 18.266 1.00 49.72 73 ASP A C 1
ATOM 584 O O . ASP A 1 73 ? 14.548 -14.706 19.430 1.00 49.72 73 ASP A O 1
ATOM 588 N N . SER A 1 74 ? 14.237 -15.498 17.373 1.00 48.56 74 SER A N 1
ATOM 589 C CA . SER A 1 74 ? 14.128 -16.980 17.450 1.00 48.56 74 SER A CA 1
ATOM 590 C C . SER A 1 74 ? 13.271 -17.613 16.328 1.00 48.56 74 SER A C 1
ATOM 592 O O . SER A 1 74 ? 12.353 -16.984 15.800 1.00 48.56 74 SER A O 1
ATOM 594 N N . PRO A 1 75 ? 13.533 -18.883 15.945 1.00 55.59 75 PRO A N 1
ATOM 595 C CA . PRO A 1 75 ? 13.209 -19.423 14.626 1.00 55.59 75 PRO A CA 1
ATOM 596 C C . PRO A 1 75 ? 11.873 -20.175 14.587 1.00 55.59 75 PRO A C 1
ATOM 598 O O . PRO A 1 75 ? 11.729 -21.238 15.189 1.00 55.59 75 PRO A O 1
ATOM 601 N N . THR A 1 76 ? 10.923 -19.709 13.769 1.00 45.72 76 THR A N 1
ATOM 602 C CA . THR A 1 76 ? 9.766 -20.524 13.355 1.00 45.72 76 THR A CA 1
ATOM 603 C C . THR A 1 76 ? 9.717 -20.693 11.833 1.00 45.72 76 THR A C 1
ATOM 605 O O . THR A 1 76 ? 9.123 -19.930 11.083 1.00 45.72 76 THR A O 1
ATOM 608 N N . LEU A 1 77 ? 10.434 -21.731 11.388 1.00 52.19 77 LEU A N 1
ATOM 609 C CA . LEU A 1 77 ? 10.197 -22.593 10.219 1.00 52.19 77 LEU A CA 1
ATOM 610 C C . LEU A 1 77 ? 9.248 -22.072 9.109 1.00 52.19 77 LEU A C 1
ATOM 612 O O . LEU A 1 77 ? 8.186 -22.645 8.881 1.00 52.19 77 LEU A O 1
ATOM 616 N N . ASN A 1 78 ? 9.680 -21.090 8.308 1.00 58.03 78 ASN A N 1
ATOM 617 C CA . ASN A 1 78 ? 9.149 -20.900 6.941 1.00 58.03 78 ASN A CA 1
ATOM 618 C C . ASN A 1 78 ? 10.213 -20.994 5.822 1.00 58.03 78 ASN A C 1
ATOM 620 O O . ASN A 1 78 ? 9.899 -20.851 4.641 1.00 58.03 78 ASN A O 1
ATOM 624 N N . TRP A 1 79 ? 11.457 -21.339 6.169 1.00 42.75 79 TRP A N 1
ATOM 625 C CA . TRP A 1 79 ? 12.647 -21.304 5.299 1.00 42.75 79 TRP A CA 1
ATOM 626 C C . TRP A 1 79 ? 12.582 -22.165 4.011 1.00 42.75 79 TRP A C 1
ATOM 628 O O . TRP A 1 79 ? 13.479 -22.121 3.168 1.00 42.75 79 TRP A O 1
ATOM 638 N N . LEU A 1 80 ? 11.536 -22.972 3.810 1.00 52.47 80 LEU A N 1
ATOM 639 C CA . LEU A 1 80 ? 11.433 -23.929 2.700 1.00 52.47 80 LEU A CA 1
ATOM 640 C C . LEU A 1 80 ? 10.747 -23.398 1.428 1.00 52.47 80 LEU A C 1
ATOM 642 O O . LEU A 1 80 ? 10.634 -24.140 0.450 1.00 52.47 80 LEU A O 1
ATOM 646 N N . SER A 1 81 ? 10.329 -22.132 1.367 1.00 55.25 81 SER A N 1
ATOM 647 C CA . SER A 1 81 ? 9.800 -21.543 0.121 1.00 55.25 81 SER A CA 1
ATOM 648 C C . SER A 1 81 ? 10.836 -20.707 -0.644 1.00 55.25 81 SER A C 1
ATOM 650 O O . SER A 1 81 ? 10.869 -20.771 -1.874 1.00 55.25 81 SER A O 1
ATOM 652 N N . LYS A 1 82 ? 11.754 -20.018 0.049 1.00 48.31 82 LYS A N 1
ATOM 653 C CA . LYS A 1 82 ? 12.775 -19.145 -0.574 1.00 48.31 82 LYS A CA 1
ATOM 654 C C . LYS A 1 82 ? 14.024 -19.896 -1.069 1.00 48.31 82 LYS A C 1
ATOM 656 O O . LYS A 1 82 ? 14.784 -19.383 -1.886 1.00 48.31 82 LYS A O 1
ATOM 661 N N . ARG A 1 83 ? 14.202 -21.164 -0.674 1.00 48.12 83 ARG A N 1
ATOM 662 C CA . ARG A 1 83 ? 15.322 -22.028 -1.111 1.00 48.12 83 ARG A CA 1
ATOM 663 C C . ARG A 1 83 ? 15.201 -22.530 -2.563 1.00 48.12 83 ARG A C 1
ATOM 665 O O . ARG A 1 83 ? 16.176 -23.024 -3.125 1.00 48.12 83 ARG A O 1
ATOM 672 N N . ARG A 1 84 ? 14.026 -22.406 -3.198 1.00 55.88 84 ARG A N 1
ATOM 673 C CA . ARG A 1 84 ? 13.749 -22.991 -4.528 1.00 55.88 84 ARG A CA 1
ATOM 674 C C . ARG A 1 84 ? 14.340 -22.212 -5.711 1.00 55.88 84 ARG A C 1
ATOM 676 O O . ARG A 1 84 ? 14.649 -22.828 -6.728 1.00 55.88 84 ARG A O 1
ATOM 683 N N . ASN A 1 85 ? 14.528 -20.896 -5.592 1.00 59.44 85 ASN A N 1
ATOM 684 C CA . ASN A 1 85 ? 14.958 -20.056 -6.722 1.00 59.44 85 ASN A CA 1
ATOM 685 C C . ASN A 1 85 ? 16.478 -19.826 -6.774 1.00 59.44 85 ASN A C 1
ATOM 687 O O . ASN A 1 85 ? 17.027 -19.647 -7.856 1.00 59.44 85 ASN A O 1
ATOM 691 N N . ILE A 1 86 ? 17.184 -1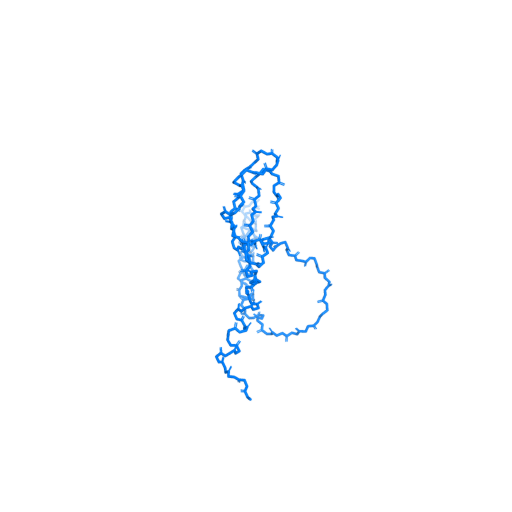9.953 -5.648 1.00 64.12 86 ILE A N 1
ATOM 692 C CA . ILE A 1 86 ? 18.649 -19.801 -5.591 1.00 64.12 86 ILE A CA 1
ATOM 693 C C . ILE A 1 86 ? 19.358 -20.970 -6.299 1.00 64.12 86 ILE A C 1
ATOM 695 O O . ILE A 1 86 ? 20.321 -20.765 -7.036 1.00 64.12 86 ILE A O 1
ATOM 699 N N . LEU A 1 87 ? 18.858 -22.202 -6.139 1.00 69.62 87 LEU A N 1
ATOM 700 C CA . LEU A 1 87 ? 19.446 -23.384 -6.781 1.00 69.62 87 LEU A CA 1
ATOM 701 C C . LEU A 1 87 ? 19.300 -23.347 -8.313 1.00 69.62 87 LEU A C 1
ATOM 703 O O . LEU A 1 87 ? 20.228 -23.723 -9.024 1.00 69.62 87 LEU A O 1
ATOM 707 N N . LYS A 1 88 ? 18.172 -22.834 -8.823 1.00 70.12 88 LYS A N 1
ATOM 708 C CA . LYS A 1 88 ? 17.938 -22.680 -10.269 1.00 70.12 88 LYS A CA 1
ATOM 709 C C . LYS A 1 88 ? 18.902 -21.673 -10.900 1.00 70.12 88 LYS A C 1
ATOM 711 O O . LYS A 1 88 ? 19.469 -21.960 -11.948 1.00 70.12 88 LYS A O 1
ATOM 716 N N . ILE A 1 89 ? 19.146 -20.541 -10.238 1.00 77.62 89 ILE A N 1
ATOM 717 C CA . ILE A 1 89 ? 20.057 -19.495 -10.732 1.00 77.62 89 ILE A CA 1
ATOM 718 C C . ILE A 1 89 ? 21.498 -20.017 -10.835 1.00 77.62 89 ILE A C 1
ATOM 720 O O . ILE A 1 89 ? 22.165 -19.796 -11.845 1.00 77.62 89 ILE A O 1
ATOM 724 N N . ARG A 1 90 ? 21.970 -20.779 -9.837 1.00 79.94 90 ARG A N 1
ATOM 725 C CA . ARG A 1 90 ? 23.328 -21.355 -9.850 1.00 79.94 90 ARG A CA 1
ATOM 726 C C . ARG A 1 90 ? 23.549 -22.338 -11.004 1.00 79.94 90 ARG A C 1
ATOM 728 O O . ARG A 1 90 ? 24.624 -22.337 -11.597 1.00 79.94 90 ARG A O 1
ATOM 735 N N . ILE A 1 91 ? 22.541 -23.147 -11.336 1.00 83.62 91 ILE A N 1
ATOM 736 C CA . ILE A 1 91 ? 22.618 -24.104 -12.450 1.00 83.62 91 ILE A CA 1
ATOM 737 C C . ILE A 1 91 ? 22.699 -23.358 -13.787 1.00 83.62 91 ILE A C 1
ATOM 739 O O . ILE A 1 91 ? 23.568 -23.661 -14.602 1.00 83.62 91 ILE A O 1
ATOM 743 N N . VAL A 1 92 ? 21.857 -22.339 -13.987 1.00 88.38 92 VAL A N 1
ATOM 744 C CA . VAL A 1 92 ? 21.841 -21.546 -15.228 1.00 88.38 92 VAL A CA 1
ATOM 745 C C . VAL A 1 92 ? 23.182 -20.843 -15.453 1.00 88.38 92 VAL A C 1
ATOM 747 O O . VAL A 1 92 ? 23.771 -20.989 -16.524 1.00 88.38 92 VAL A O 1
ATOM 750 N N . LEU A 1 93 ? 23.725 -20.170 -14.432 1.00 86.31 93 LEU A N 1
ATOM 751 C CA . LEU A 1 93 ? 25.028 -19.499 -14.535 1.00 86.31 93 LEU A CA 1
ATOM 752 C C . LEU A 1 93 ? 26.157 -20.477 -14.882 1.00 86.31 93 LEU A C 1
ATOM 754 O O . LEU A 1 93 ? 26.989 -20.166 -15.730 1.00 86.31 93 LEU A O 1
ATOM 758 N N . SER A 1 94 ? 26.151 -21.676 -14.293 1.00 88.62 94 SER A N 1
ATOM 759 C CA . SER A 1 94 ? 27.147 -22.701 -14.611 1.00 88.62 94 SER A CA 1
ATOM 760 C C . SER A 1 94 ? 27.049 -23.179 -16.060 1.00 88.62 94 SER A C 1
ATOM 762 O O . SER A 1 94 ? 28.074 -23.368 -16.704 1.00 88.62 94 SER A O 1
ATOM 764 N N . THR A 1 95 ? 25.844 -23.384 -16.597 1.00 89.56 95 THR A N 1
ATOM 765 C CA . THR A 1 95 ? 25.698 -23.823 -17.997 1.00 89.56 95 THR A CA 1
ATOM 766 C C . THR A 1 95 ? 26.182 -22.767 -18.986 1.00 89.56 95 THR A C 1
ATOM 768 O O . THR A 1 95 ? 26.836 -23.098 -19.973 1.00 89.56 95 THR A O 1
ATOM 771 N N . ILE A 1 96 ? 25.930 -21.491 -18.689 1.00 92.38 96 ILE A N 1
ATOM 772 C CA . ILE A 1 96 ? 26.351 -20.369 -19.527 1.00 92.38 96 ILE A CA 1
ATOM 773 C C . ILE A 1 96 ? 27.880 -20.270 -19.560 1.00 92.38 96 ILE A C 1
ATOM 775 O O . ILE A 1 96 ? 28.462 -20.163 -20.639 1.00 92.38 96 ILE A O 1
ATOM 779 N N . THR A 1 97 ? 28.553 -20.365 -18.409 1.00 91.06 97 THR A N 1
ATOM 780 C CA . THR A 1 97 ? 30.021 -20.272 -18.359 1.00 91.06 97 THR A CA 1
ATOM 781 C C . THR A 1 97 ? 30.706 -21.403 -19.127 1.00 91.06 97 THR A C 1
ATOM 783 O O . THR A 1 97 ? 31.655 -21.138 -19.865 1.00 91.06 97 THR A O 1
ATOM 786 N N . PHE A 1 98 ? 30.207 -22.640 -19.037 1.00 93.19 98 PHE A N 1
ATOM 787 C CA . PHE A 1 98 ? 30.756 -23.764 -19.806 1.00 93.19 98 PHE A CA 1
ATOM 788 C C . PHE A 1 98 ? 30.628 -23.573 -21.323 1.00 93.19 98 PHE A C 1
ATOM 790 O O . PHE A 1 98 ? 31.569 -23.893 -22.051 1.00 93.19 98 PHE A O 1
ATOM 797 N N . LEU A 1 99 ? 29.510 -23.016 -21.804 1.00 92.75 99 LEU A N 1
ATOM 798 C CA . LEU A 1 99 ? 29.322 -22.726 -23.229 1.00 92.75 99 LEU A CA 1
ATOM 799 C C . LEU A 1 99 ? 30.335 -21.693 -23.738 1.00 92.75 99 LEU A C 1
ATOM 801 O O . LEU A 1 99 ? 30.942 -21.900 -24.788 1.00 92.75 99 LEU A O 1
ATOM 805 N N . PHE A 1 100 ? 30.565 -20.620 -22.978 1.00 95.25 100 PHE A N 1
ATOM 806 C CA . PHE A 1 100 ? 31.538 -19.590 -23.351 1.00 95.25 100 PHE A CA 1
ATOM 807 C C . PHE A 1 100 ? 32.975 -20.115 -23.365 1.00 95.25 100 PHE A C 1
ATOM 809 O O . PHE A 1 100 ? 33.712 -19.845 -24.312 1.00 95.25 100 PHE A O 1
ATOM 816 N N . ILE A 1 101 ? 33.364 -20.902 -22.358 1.00 95.31 101 ILE A N 1
ATOM 817 C CA . ILE A 1 101 ? 34.705 -21.502 -22.296 1.00 95.31 101 ILE A CA 1
ATOM 818 C C . ILE A 1 101 ? 34.908 -22.478 -23.462 1.00 95.31 101 ILE A C 1
ATOM 820 O O . ILE A 1 101 ? 35.941 -22.431 -24.128 1.00 95.31 101 ILE A O 1
ATOM 824 N N . GLY A 1 102 ? 33.919 -23.331 -23.748 1.00 93.94 102 GLY A N 1
ATO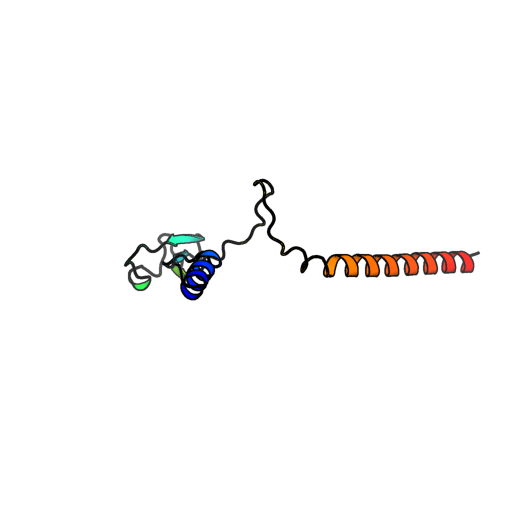M 825 C CA . GLY A 1 102 ? 33.984 -24.281 -24.859 1.00 93.94 102 GLY A CA 1
ATOM 826 C C . GLY A 1 102 ? 34.089 -23.591 -26.220 1.00 93.94 102 GLY A C 1
ATOM 827 O O . GLY A 1 102 ? 34.947 -2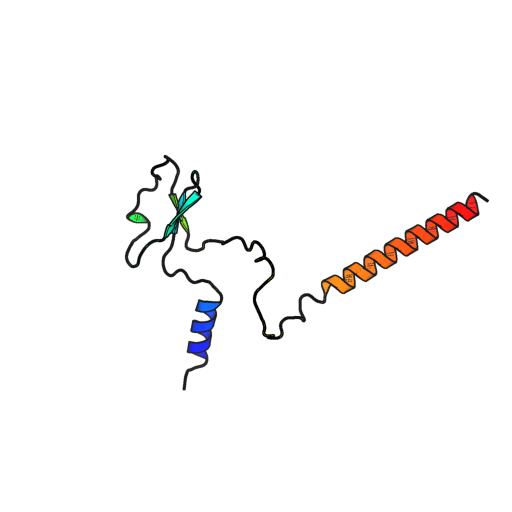3.951 -27.025 1.00 93.94 102 GLY A O 1
ATOM 828 N N . ALA A 1 103 ? 33.271 -22.561 -26.458 1.00 94.88 103 ALA A N 1
ATOM 829 C CA . ALA A 1 103 ? 33.329 -21.769 -27.686 1.00 94.88 103 ALA A CA 1
ATOM 830 C C . ALA A 1 103 ? 34.683 -21.059 -27.843 1.00 94.88 103 ALA A C 1
ATOM 832 O O . ALA A 1 103 ? 35.265 -21.077 -28.926 1.00 94.88 103 ALA A O 1
ATOM 833 N N . PHE A 1 104 ? 35.220 -20.493 -26.759 1.00 95.69 104 PHE A N 1
ATOM 834 C CA . PHE A 1 104 ? 36.526 -19.835 -26.764 1.00 95.69 104 PHE A CA 1
ATOM 835 C C . PHE A 1 104 ? 37.664 -20.807 -27.101 1.00 95.69 104 PHE A C 1
ATOM 837 O O . PHE A 1 104 ? 38.497 -20.507 -27.955 1.00 95.69 104 PHE A O 1
ATOM 844 N N . LE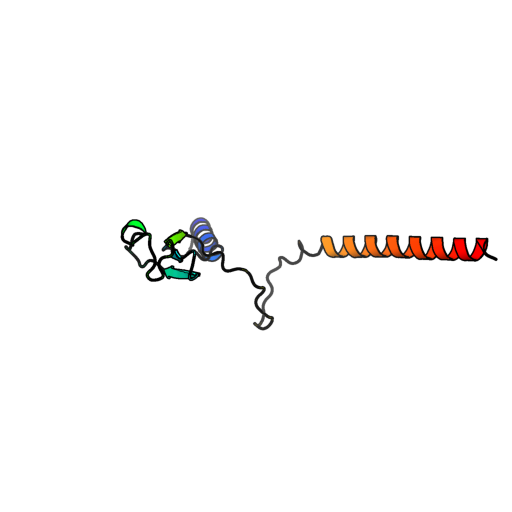U A 1 105 ? 37.675 -21.997 -26.490 1.00 94.19 105 LEU A N 1
ATOM 845 C CA . LEU A 1 105 ? 38.660 -23.038 -26.798 1.00 94.19 105 LEU A CA 1
ATOM 846 C C . LEU A 1 105 ? 38.565 -23.505 -28.255 1.00 94.19 105 LEU A C 1
ATOM 848 O O . LEU A 1 105 ? 39.593 -23.681 -28.905 1.00 94.19 105 LEU A O 1
ATOM 852 N N . LEU A 1 106 ? 37.352 -23.661 -28.787 1.00 94.75 106 LEU A N 1
ATOM 853 C CA . LEU A 1 106 ? 37.140 -24.057 -30.178 1.00 94.75 106 LEU A CA 1
ATOM 854 C C . LEU A 1 106 ? 37.663 -22.997 -31.156 1.00 94.75 106 LEU A C 1
ATOM 856 O O . LEU A 1 106 ? 38.359 -23.342 -32.107 1.00 94.75 106 LEU A O 1
ATOM 860 N N . ILE A 1 107 ? 37.400 -21.713 -30.896 1.00 95.06 107 ILE A N 1
ATOM 861 C CA . ILE A 1 107 ? 37.938 -20.601 -31.696 1.00 95.06 107 ILE A CA 1
ATOM 862 C C . ILE A 1 107 ? 39.470 -20.596 -31.648 1.00 95.06 107 ILE A C 1
ATOM 864 O O . ILE A 1 107 ? 40.115 -20.498 -32.689 1.00 95.06 107 ILE A O 1
ATOM 868 N N . MET A 1 108 ? 40.059 -20.768 -30.462 1.00 92.69 108 MET A N 1
ATOM 869 C CA . MET A 1 108 ? 41.514 -20.829 -30.289 1.00 92.69 108 MET A CA 1
ATOM 870 C C . MET A 1 108 ? 42.159 -21.993 -31.057 1.00 92.69 108 MET A C 1
ATOM 872 O O . MET A 1 108 ? 43.279 -21.846 -31.537 1.00 92.69 108 MET A O 1
ATOM 876 N N . ILE A 1 109 ? 41.467 -23.130 -31.193 1.00 94.81 109 ILE A N 1
ATOM 877 C CA . ILE A 1 109 ? 41.920 -24.272 -32.006 1.00 94.81 109 ILE A CA 1
ATOM 878 C C . ILE A 1 109 ? 41.794 -23.970 -33.505 1.00 94.81 109 ILE A C 1
ATOM 880 O O . ILE A 1 109 ? 42.675 -24.346 -34.267 1.00 94.81 109 ILE A O 1
ATOM 884 N N . LEU A 1 110 ? 40.732 -23.282 -33.936 1.00 92.38 110 LEU A N 1
ATOM 885 C CA . LEU A 1 110 ? 40.530 -22.911 -35.345 1.00 92.38 110 LEU A CA 1
ATOM 886 C C . LEU A 1 110 ? 41.495 -21.821 -35.833 1.00 92.38 110 LEU A C 1
ATOM 888 O O . LEU A 1 110 ? 41.754 -21.725 -37.028 1.00 92.38 110 LEU A O 1
ATOM 892 N N . MET A 1 111 ? 41.999 -20.988 -34.922 1.00 90.00 111 MET A N 1
ATOM 893 C CA . MET A 1 111 ? 42.972 -19.928 -35.210 1.00 90.00 111 MET A CA 1
ATOM 894 C C . MET A 1 111 ? 44.436 -20.389 -35.099 1.00 90.00 111 MET A C 1
ATOM 896 O O . MET A 1 111 ? 45.344 -19.564 -35.220 1.00 90.00 111 MET A O 1
ATOM 900 N N . LYS A 1 112 ? 44.664 -21.674 -34.817 1.00 79.94 112 LYS A N 1
ATOM 901 C CA . LYS A 1 112 ? 45.983 -22.292 -34.675 1.00 79.94 112 LYS A CA 1
ATOM 902 C C . LYS A 1 112 ? 46.435 -22.907 -35.994 1.00 79.94 112 LYS A C 1
ATOM 904 O O . LYS A 1 112 ? 47.637 -22.742 -36.297 1.00 79.94 112 LYS A O 1
#

Sequence (112 aa):
MVSNNEIKQILSERRQGIFRNGYLVCDTCQGVYELKDGEKPDDFSEECECGGHLSYTRTLELGEEDPDEDFFDSPTLNWLSKRRNILKIRIVLSTITFLFIGAFLLIMILMK